Protein AF-A0A8J5RD83-F1 (afdb_monomer_lite)

Structure (mmCIF, N/CA/C/O backbone):
data_AF-A0A8J5RD83-F1
#
_entry.id   AF-A0A8J5RD83-F1
#
loop_
_atom_site.group_PDB
_atom_site.id
_atom_site.type_symbol
_atom_site.label_atom_id
_atom_site.label_alt_id
_atom_site.label_comp_id
_atom_site.label_asym_id
_atom_site.label_entity_id
_atom_site.label_seq_id
_atom_site.pdbx_PDB_ins_code
_atom_site.Cartn_x
_atom_site.Cartn_y
_atom_site.Cartn_z
_atom_site.occupancy
_atom_site.B_iso_or_equiv
_atom_site.auth_seq_id
_atom_site.auth_comp_id
_atom_site.auth_asym_id
_atom_site.auth_atom_id
_atom_site.pdbx_PDB_model_num
ATOM 1 N N . MET A 1 1 ? -24.520 -5.638 81.649 1.00 43.09 1 MET A N 1
ATOM 2 C CA . MET A 1 1 ? -23.917 -6.435 80.561 1.00 43.09 1 MET A CA 1
ATOM 3 C C . MET A 1 1 ? -24.926 -6.496 79.425 1.00 43.09 1 MET A C 1
ATOM 5 O O . MET A 1 1 ? -25.872 -7.257 79.530 1.00 43.09 1 MET A O 1
ATOM 9 N N . SER A 1 2 ? -24.764 -5.667 78.394 1.00 43.25 2 SER A N 1
ATOM 10 C CA . SER A 1 2 ? -25.513 -5.797 77.138 1.00 43.25 2 SER A CA 1
ATOM 11 C C . SER A 1 2 ? -24.505 -5.700 76.008 1.00 43.25 2 SER A C 1
ATOM 13 O O . SER A 1 2 ? -23.954 -4.633 75.751 1.00 43.25 2 SER A O 1
ATOM 15 N N . LEU A 1 3 ? -24.212 -6.844 75.399 1.00 45.97 3 LEU A N 1
ATOM 16 C CA . LEU A 1 3 ? -23.424 -6.927 74.180 1.00 45.97 3 LEU A CA 1
ATOM 17 C C . LEU A 1 3 ? -24.352 -6.541 73.028 1.00 45.97 3 LEU A C 1
ATOM 19 O O . LEU A 1 3 ? -25.266 -7.286 72.681 1.00 45.97 3 LEU A O 1
ATOM 23 N N . ALA A 1 4 ? -24.147 -5.346 72.479 1.00 46.66 4 ALA A N 1
ATOM 24 C CA . ALA A 1 4 ? -24.783 -4.929 71.242 1.00 46.66 4 ALA A CA 1
ATOM 25 C C . ALA A 1 4 ? -24.182 -5.752 70.095 1.00 46.66 4 ALA A C 1
ATOM 27 O O . ALA A 1 4 ? -23.075 -5.488 69.627 1.00 46.66 4 ALA A O 1
ATOM 28 N N . SER A 1 5 ? -24.917 -6.779 69.671 1.00 53.53 5 SER A N 1
ATOM 29 C CA . SER A 1 5 ? -24.684 -7.469 68.406 1.00 53.53 5 SER A CA 1
ATOM 30 C C . SER A 1 5 ? -25.188 -6.565 67.281 1.00 53.53 5 SER A C 1
ATOM 32 O O . SER A 1 5 ? -26.369 -6.561 66.941 1.00 53.53 5 SER A O 1
ATOM 34 N N . GLY A 1 6 ? -24.297 -5.713 66.778 1.00 45.97 6 GLY A N 1
ATOM 35 C CA . GLY A 1 6 ? -24.525 -4.875 65.608 1.00 45.97 6 GLY A CA 1
ATOM 36 C C . GLY A 1 6 ? -23.976 -5.566 64.369 1.00 45.97 6 GLY A C 1
ATOM 37 O O . GLY A 1 6 ? -22.767 -5.588 64.156 1.00 45.97 6 GLY A O 1
ATOM 38 N N . VAL A 1 7 ? -24.893 -6.152 63.604 1.00 49.94 7 VAL A N 1
ATOM 39 C CA . VAL A 1 7 ? -24.764 -6.694 62.245 1.00 49.94 7 VAL A CA 1
ATOM 40 C C . VAL A 1 7 ? -23.619 -6.046 61.456 1.00 49.94 7 VAL A C 1
ATOM 42 O O . VAL A 1 7 ? -23.687 -4.884 61.059 1.00 49.94 7 VAL A O 1
ATOM 45 N N . ARG A 1 8 ? -22.572 -6.828 61.183 1.00 46.38 8 ARG A N 1
ATOM 46 C CA . ARG A 1 8 ? -21.613 -6.524 60.120 1.00 46.38 8 ARG A CA 1
ATOM 47 C C . ARG A 1 8 ? -22.333 -6.758 58.796 1.00 46.38 8 ARG A C 1
ATOM 49 O O . ARG A 1 8 ? -22.468 -7.899 58.365 1.00 46.38 8 ARG A O 1
ATOM 56 N N . SER A 1 9 ? -22.837 -5.683 58.197 1.00 48.03 9 SER A N 1
ATOM 57 C CA . SER A 1 9 ? -23.302 -5.673 56.811 1.00 48.03 9 SER A CA 1
ATOM 58 C C . SER A 1 9 ? -22.086 -5.921 55.922 1.00 48.03 9 SER A C 1
ATOM 60 O O . SER A 1 9 ? -21.356 -4.991 55.588 1.00 48.03 9 SER A O 1
ATOM 62 N N . GLY A 1 10 ? -21.813 -7.194 55.638 1.00 46.16 10 GLY A N 1
ATOM 63 C CA . GLY A 1 10 ? -20.853 -7.591 54.622 1.00 46.16 10 GLY A CA 1
ATOM 64 C C . GLY A 1 10 ? -21.342 -7.066 53.281 1.00 46.16 10 GLY A C 1
ATOM 65 O O . GLY A 1 10 ? -22.395 -7.469 52.799 1.00 46.16 10 GLY A O 1
ATOM 66 N N . SER A 1 11 ? -20.600 -6.118 52.728 1.00 53.66 11 SER A N 1
ATOM 67 C CA . SER A 1 11 ? -20.647 -5.719 51.33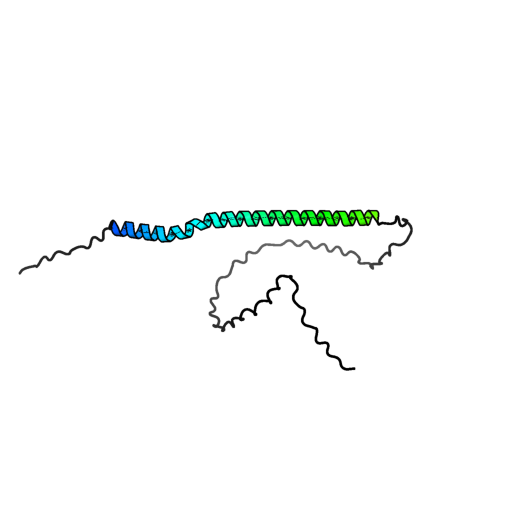0 1.00 53.66 11 SER A CA 1
ATOM 68 C C . SER A 1 11 ? -20.219 -6.912 50.475 1.00 53.66 11 SER A C 1
ATOM 70 O O . SER A 1 11 ? -19.044 -7.065 50.147 1.00 53.66 11 SER A O 1
ATOM 72 N N . ASP A 1 12 ? -21.169 -7.793 50.176 1.00 53.28 12 ASP A N 1
ATOM 73 C CA . ASP A 1 12 ? -21.060 -8.725 49.059 1.00 53.28 12 ASP A CA 1
ATOM 74 C C . ASP A 1 12 ? -21.175 -7.870 47.789 1.00 53.28 12 ASP A C 1
ATOM 76 O O . ASP A 1 12 ? -22.268 -7.577 47.299 1.00 53.28 12 ASP A O 1
ATOM 80 N N . GLU A 1 13 ? -20.040 -7.362 47.306 1.00 62.03 13 GLU A N 1
ATOM 81 C CA . GLU A 1 13 ? -19.931 -6.673 46.018 1.00 62.03 13 GLU A CA 1
ATOM 82 C C . GLU A 1 13 ? -20.056 -7.709 44.891 1.00 62.03 13 GLU A C 1
ATOM 84 O O . GLU A 1 13 ? -19.108 -8.040 44.181 1.00 62.03 13 GLU A O 1
ATOM 89 N N . GLY A 1 14 ? -21.247 -8.292 44.759 1.00 68.12 14 GLY A N 1
ATOM 90 C CA . GLY A 1 14 ? -21.599 -9.085 43.595 1.00 68.12 14 GLY A CA 1
ATOM 91 C C . GLY A 1 14 ? -21.598 -8.178 42.370 1.00 68.12 14 GLY A C 1
ATOM 92 O O . GLY A 1 14 ? -22.247 -7.134 42.381 1.00 68.12 14 GLY A O 1
ATOM 93 N N . VAL A 1 15 ? -20.880 -8.578 41.315 1.00 79.31 15 VAL A N 1
ATOM 94 C CA . VAL A 1 15 ? -20.919 -7.899 40.012 1.00 79.31 15 VAL A CA 1
ATOM 95 C C . VAL A 1 15 ? -22.378 -7.735 39.606 1.00 79.31 15 VAL A C 1
ATOM 97 O O . VAL A 1 15 ? -23.096 -8.718 39.404 1.00 79.31 15 VAL A O 1
ATOM 100 N N . THR A 1 16 ? -22.828 -6.489 39.515 1.00 91.19 16 THR A N 1
ATOM 101 C CA . THR A 1 16 ? -24.220 -6.206 39.194 1.00 91.19 16 THR A CA 1
ATOM 102 C C . THR A 1 16 ? -24.435 -6.311 37.688 1.00 91.19 16 THR A C 1
ATOM 104 O O . THR A 1 16 ? -23.512 -6.163 36.884 1.00 91.19 16 THR A O 1
ATOM 107 N N . LEU A 1 17 ? -25.683 -6.526 37.266 1.00 88.81 17 LEU A N 1
ATOM 108 C CA . LEU A 1 17 ? -26.027 -6.499 35.842 1.00 88.81 17 LEU A CA 1
ATOM 109 C C . LEU A 1 17 ? -25.652 -5.148 35.198 1.00 88.81 17 LEU A C 1
ATOM 111 O O . LEU A 1 17 ? -25.271 -5.100 34.030 1.00 88.81 17 LEU A O 1
ATOM 115 N N . ALA A 1 18 ? -25.725 -4.062 35.975 1.00 91.12 18 ALA A N 1
ATOM 116 C CA . ALA A 1 18 ? -25.318 -2.729 35.548 1.00 91.12 18 ALA A CA 1
ATOM 117 C C . ALA A 1 18 ? -23.811 -2.662 35.259 1.00 91.12 18 ALA A C 1
ATOM 119 O O . ALA A 1 18 ? -23.424 -2.137 34.217 1.00 91.12 18 ALA A O 1
ATOM 120 N N . ASP A 1 19 ? -22.977 -3.277 36.103 1.00 93.88 19 ASP A N 1
ATOM 121 C CA . ASP A 1 19 ? -21.530 -3.351 35.875 1.00 93.88 19 ASP A CA 1
ATOM 122 C C . ASP A 1 19 ? -21.198 -4.121 34.595 1.00 93.88 19 ASP A C 1
ATOM 124 O O . ASP A 1 19 ? -20.318 -3.719 33.833 1.00 93.88 19 ASP A O 1
ATOM 128 N N . VAL A 1 20 ? -21.920 -5.212 34.317 1.00 93.56 20 VAL A N 1
ATOM 129 C CA . VAL A 1 20 ? -21.739 -5.990 33.081 1.00 93.56 20 VAL A CA 1
ATOM 130 C C . VAL A 1 20 ? -22.111 -5.157 31.855 1.00 93.56 20 VAL A C 1
ATOM 132 O O . VAL A 1 20 ? -21.344 -5.107 30.896 1.00 93.56 20 VAL A O 1
ATOM 135 N N . VAL A 1 21 ? -23.247 -4.457 31.886 1.00 95.38 21 VAL A N 1
ATOM 136 C CA . VAL A 1 21 ? -23.685 -3.589 30.779 1.00 95.38 21 VAL A CA 1
ATOM 137 C C . VAL A 1 21 ? -22.701 -2.440 30.554 1.00 95.38 21 VAL A C 1
ATOM 139 O O . VAL A 1 21 ? -22.368 -2.123 29.412 1.00 95.38 21 VAL 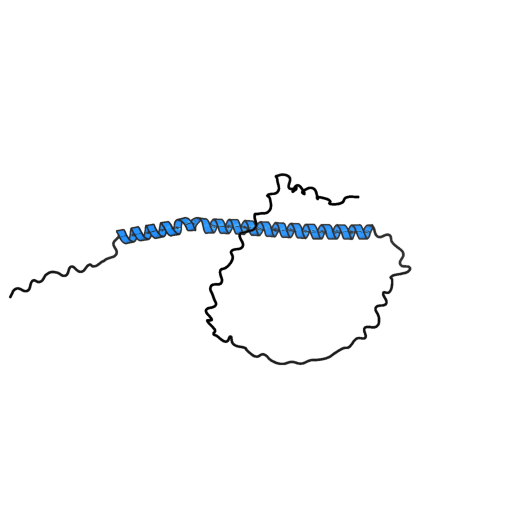A O 1
ATOM 142 N N . GLN A 1 22 ? -22.186 -1.843 31.626 1.00 95.44 22 GLN A N 1
ATOM 143 C CA . GLN A 1 22 ? -21.227 -0.747 31.537 1.00 95.44 22 GLN A CA 1
ATOM 144 C C . GLN A 1 22 ? -19.880 -1.213 30.972 1.00 95.44 22 GLN A C 1
ATOM 146 O O . GLN A 1 22 ? -19.289 -0.521 30.142 1.00 95.44 22 GLN A O 1
ATOM 151 N N . ARG A 1 23 ? -19.434 -2.422 31.333 1.00 94.25 23 ARG A N 1
ATOM 152 C CA . ARG A 1 23 ? -18.256 -3.066 30.733 1.00 94.25 23 ARG A CA 1
ATOM 153 C C . ARG A 1 23 ? -18.471 -3.411 29.260 1.00 94.25 23 ARG A C 1
ATOM 155 O O . ARG A 1 23 ? -17.577 -3.159 28.462 1.00 94.25 23 ARG A O 1
ATOM 162 N N . LEU A 1 24 ? -19.642 -3.928 28.878 1.00 96.19 24 LEU A N 1
ATOM 163 C CA . LEU A 1 24 ? -19.970 -4.210 27.473 1.00 96.19 24 LEU A CA 1
ATOM 164 C C . LEU A 1 24 ? -19.966 -2.939 26.622 1.00 96.19 24 LEU A C 1
ATOM 166 O O . LEU A 1 24 ? -19.422 -2.949 25.524 1.00 96.19 24 LEU A O 1
ATOM 170 N N . LYS A 1 25 ? -20.496 -1.834 27.152 1.00 95.75 25 LYS A N 1
ATOM 171 C CA . LYS A 1 25 ? -20.443 -0.533 26.483 1.00 95.75 25 LYS A CA 1
ATOM 172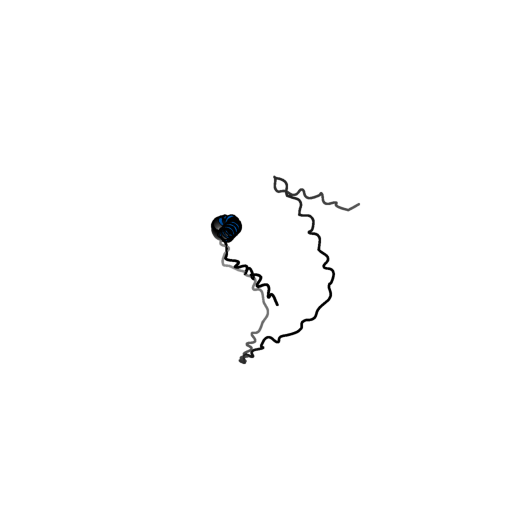 C C . LYS A 1 25 ? -19.009 -0.023 26.323 1.00 95.75 25 LYS A C 1
ATOM 174 O O . LYS A 1 25 ? -18.647 0.428 25.246 1.00 95.75 25 LYS A O 1
ATOM 179 N N . ALA A 1 26 ? -18.177 -0.151 27.359 1.00 95.25 26 ALA A N 1
ATOM 180 C CA . ALA A 1 26 ? -16.763 0.211 27.267 1.00 95.25 26 ALA A CA 1
ATOM 181 C C . ALA A 1 26 ? -16.021 -0.634 26.215 1.00 95.25 26 ALA A C 1
ATOM 183 O O . ALA A 1 26 ? -15.196 -0.112 25.473 1.00 95.25 26 ALA A O 1
ATOM 184 N N . ILE A 1 27 ? -16.343 -1.927 26.113 1.00 95.25 27 ILE A N 1
ATOM 185 C CA . ILE A 1 27 ? -15.801 -2.809 25.072 1.00 95.25 27 ILE A CA 1
ATOM 186 C C . ILE A 1 27 ? -16.283 -2.370 23.686 1.00 95.25 27 ILE A C 1
ATOM 188 O O . ILE A 1 27 ? -15.483 -2.314 22.757 1.00 95.25 27 ILE A O 1
ATOM 192 N N . GLU A 1 28 ? -17.561 -2.026 23.533 1.00 95.62 28 GLU A N 1
ATOM 193 C CA . GLU A 1 28 ? -18.102 -1.528 22.267 1.00 95.62 28 GLU A CA 1
ATOM 194 C C . GLU A 1 28 ? -17.406 -0.234 21.822 1.00 95.62 28 GLU A C 1
ATOM 196 O O . GLU A 1 28 ? -17.001 -0.127 20.664 1.00 95.62 28 GLU A O 1
ATOM 201 N N . ASP A 1 29 ? -17.198 0.707 22.743 1.00 96.00 29 ASP A N 1
ATOM 202 C CA . ASP A 1 29 ? -16.503 1.968 22.473 1.00 96.00 29 ASP A CA 1
ATOM 203 C C . ASP A 1 29 ? -15.030 1.745 22.067 1.00 96.00 29 ASP A C 1
ATOM 205 O O . ASP A 1 29 ? -14.490 2.516 21.273 1.00 96.00 29 ASP A O 1
ATOM 209 N N . ILE A 1 30 ? -14.393 0.666 22.543 1.00 94.31 30 ILE A N 1
ATOM 210 C CA . ILE A 1 30 ? -13.034 0.259 22.141 1.00 94.31 30 ILE A CA 1
ATOM 211 C C . ILE A 1 30 ? -13.027 -0.431 20.769 1.00 94.31 30 ILE A C 1
ATOM 213 O O . ILE A 1 30 ? -12.135 -0.187 19.960 1.00 94.31 30 ILE A O 1
ATOM 217 N N . VAL A 1 31 ? -13.997 -1.304 20.490 1.00 95.12 31 VAL A N 1
ATOM 218 C CA . VAL A 1 31 ? -14.017 -2.126 19.266 1.00 95.12 31 VAL A CA 1
ATOM 219 C C . VAL A 1 31 ? -14.497 -1.333 18.053 1.00 95.12 31 VAL A C 1
ATOM 221 O O . VAL A 1 31 ? -13.987 -1.521 16.949 1.00 95.12 31 VAL A O 1
ATOM 224 N N . ARG A 1 32 ? -15.456 -0.422 18.238 1.00 94.19 32 ARG A N 1
ATOM 225 C CA . ARG A 1 32 ? -16.037 0.389 17.163 1.00 94.19 32 ARG A CA 1
ATOM 226 C C . ARG A 1 32 ? -14.993 1.120 16.296 1.00 94.19 32 ARG A C 1
ATOM 228 O O . ARG A 1 32 ? -15.089 0.999 15.077 1.00 94.19 32 ARG A O 1
ATOM 235 N N . PRO A 1 33 ? -13.985 1.828 16.843 1.00 93.12 33 PRO A N 1
ATOM 236 C CA . PRO A 1 33 ? -12.967 2.491 16.025 1.00 93.12 33 PRO A CA 1
ATOM 237 C C . PRO A 1 33 ? -11.989 1.528 15.336 1.00 93.12 33 PRO A C 1
ATOM 239 O O . PRO A 1 33 ? -11.281 1.954 14.429 1.00 93.12 33 PRO A O 1
ATOM 242 N N . LEU A 1 34 ? -11.936 0.252 15.736 1.00 93.31 34 LEU A N 1
ATOM 243 C CA . LEU A 1 34 ? -11.072 -0.758 15.114 1.00 93.31 34 LEU A CA 1
ATOM 244 C C . LEU A 1 34 ? -11.726 -1.425 13.896 1.00 93.31 34 LEU A C 1
ATOM 246 O O . LEU A 1 34 ? -11.022 -2.002 13.070 1.00 93.31 34 LEU A O 1
ATOM 250 N N . GLN A 1 35 ? -13.052 -1.318 13.748 1.00 91.88 35 GLN A N 1
ATOM 251 C CA . GLN A 1 35 ? -13.788 -1.901 12.622 1.00 91.88 35 GLN A CA 1
ATOM 252 C C . GLN A 1 35 ? -13.285 -1.514 11.219 1.00 91.88 35 GLN A C 1
ATOM 254 O O . GLN A 1 35 ? -13.288 -2.400 10.373 1.00 91.88 35 GLN A O 1
ATOM 259 N N . PRO A 1 36 ? -12.830 -0.278 10.930 1.00 95.25 36 PRO A N 1
ATOM 260 C CA . PRO A 1 36 ? -12.348 0.073 9.592 1.00 95.25 36 PRO A CA 1
ATOM 261 C C . PRO A 1 36 ? -10.910 -0.386 9.294 1.00 95.25 36 PRO A C 1
ATOM 263 O O . PRO A 1 36 ? -10.457 -0.249 8.159 1.00 95.25 36 PRO A O 1
ATOM 266 N N . ILE A 1 37 ? -10.159 -0.903 10.276 1.00 95.50 37 ILE A N 1
ATOM 267 C CA . ILE A 1 37 ? -8.746 -1.281 10.084 1.00 95.50 37 ILE A CA 1
ATOM 268 C C . ILE A 1 37 ? -8.571 -2.391 9.030 1.00 95.50 37 ILE A C 1
ATOM 270 O O . ILE A 1 37 ? -7.700 -2.233 8.175 1.00 95.50 37 ILE A O 1
ATOM 274 N N . PRO A 1 38 ? -9.361 -3.485 9.023 1.00 94.38 38 PRO A N 1
ATOM 275 C CA . PRO A 1 38 ? -9.237 -4.525 8.002 1.00 94.38 38 PRO A CA 1
ATOM 276 C C . PRO A 1 38 ? -9.476 -3.994 6.586 1.00 94.38 38 PRO A C 1
ATOM 278 O O . PRO A 1 38 ? -8.719 -4.318 5.676 1.00 94.38 38 PRO A O 1
ATOM 281 N N . ASP A 1 39 ? -10.473 -3.126 6.406 1.00 94.94 39 ASP A N 1
ATOM 282 C CA . ASP A 1 39 ? -10.770 -2.520 5.105 1.00 94.94 39 ASP A CA 1
ATOM 283 C C . ASP A 1 39 ? -9.625 -1.612 4.639 1.00 94.94 39 ASP A C 1
ATOM 285 O O . ASP A 1 39 ? -9.228 -1.652 3.474 1.00 94.94 39 ASP A O 1
ATOM 289 N N . ALA A 1 40 ? -9.042 -0.837 5.560 1.00 94.75 40 ALA A N 1
ATOM 290 C CA . ALA A 1 40 ? -7.879 -0.003 5.274 1.00 94.75 40 ALA A CA 1
ATOM 291 C C . ALA A 1 40 ? -6.643 -0.836 4.890 1.00 94.75 40 ALA A C 1
ATOM 293 O O . ALA A 1 40 ? -5.895 -0.442 3.995 1.00 94.75 40 ALA A O 1
ATOM 294 N N . LEU A 1 41 ? -6.437 -1.991 5.530 1.00 96.88 41 LEU A N 1
ATOM 295 C CA . LEU A 1 41 ? -5.352 -2.914 5.189 1.00 96.88 41 LEU A CA 1
ATOM 296 C C . LEU A 1 41 ? -5.551 -3.547 3.810 1.00 96.88 41 LEU A C 1
ATOM 298 O O . LEU A 1 41 ? -4.598 -3.597 3.037 1.00 96.88 41 LEU A O 1
ATOM 302 N N . ASN A 1 42 ? -6.776 -3.953 3.470 1.00 95.62 42 ASN A N 1
ATOM 303 C CA . ASN A 1 42 ? -7.089 -4.492 2.144 1.00 95.62 42 ASN A CA 1
ATOM 304 C C . ASN A 1 42 ? -6.844 -3.446 1.044 1.00 95.62 42 ASN A C 1
ATOM 306 O O . ASN A 1 42 ? -6.181 -3.728 0.049 1.00 95.62 42 ASN A O 1
ATOM 310 N N . ALA A 1 43 ? -7.302 -2.206 1.250 1.00 96.88 43 ALA A N 1
ATOM 311 C CA . ALA A 1 43 ? -7.069 -1.115 0.303 1.00 96.88 43 ALA A CA 1
ATOM 312 C C . ALA A 1 43 ? -5.572 -0.793 0.128 1.00 96.88 43 ALA A C 1
ATOM 314 O O . ALA A 1 43 ? -5.116 -0.471 -0.976 1.00 96.88 43 ALA A O 1
ATOM 315 N N . LEU A 1 44 ? -4.791 -0.886 1.209 1.00 97.75 44 LEU A N 1
ATOM 316 C CA . LEU A 1 44 ? -3.342 -0.726 1.150 1.00 97.75 44 LEU A CA 1
ATOM 317 C C . LEU A 1 44 ? -2.682 -1.871 0.371 1.00 97.75 44 LEU A C 1
ATOM 319 O O . LEU A 1 44 ? -1.811 -1.605 -0.454 1.00 97.75 44 LEU A O 1
ATOM 323 N N . GLU A 1 45 ? -3.098 -3.118 0.599 1.00 97.88 45 GLU A N 1
ATOM 324 C CA . GLU A 1 45 ? -2.586 -4.283 -0.130 1.00 97.88 45 GLU A CA 1
ATOM 325 C C . GLU A 1 45 ? -2.813 -4.141 -1.639 1.00 97.88 45 GLU A C 1
ATOM 327 O O . GLU A 1 45 ? -1.882 -4.339 -2.423 1.00 97.88 45 GLU A O 1
ATOM 332 N N . ASP A 1 46 ? -4.015 -3.732 -2.044 1.00 97.56 46 ASP A N 1
ATOM 333 C CA . ASP A 1 46 ? -4.337 -3.499 -3.451 1.00 97.56 46 ASP A CA 1
ATOM 334 C C . ASP A 1 46 ? -3.465 -2.390 -4.048 1.00 97.56 46 ASP A C 1
ATOM 336 O O . ASP A 1 46 ? -2.889 -2.557 -5.123 1.00 97.56 46 ASP A O 1
ATOM 340 N N . THR A 1 47 ? -3.257 -1.298 -3.307 1.00 98.06 47 THR A N 1
ATOM 341 C CA . THR A 1 47 ? -2.382 -0.200 -3.745 1.00 98.06 47 THR A CA 1
ATOM 342 C C . THR A 1 47 ? -0.937 -0.669 -3.940 1.00 98.06 47 THR A C 1
ATOM 344 O O . THR A 1 47 ? -0.292 -0.328 -4.933 1.00 98.06 47 THR A O 1
ATOM 347 N N . VAL A 1 48 ? -0.408 -1.465 -3.007 1.00 98.19 48 VAL A N 1
ATOM 348 C CA . VAL A 1 48 ? 0.956 -2.011 -3.094 1.00 98.19 48 VAL A CA 1
ATOM 349 C C . VAL A 1 48 ? 1.078 -2.979 -4.271 1.00 98.19 48 VAL A C 1
ATOM 351 O O . VAL A 1 48 ? 2.074 -2.947 -4.999 1.00 98.19 48 VAL A O 1
ATOM 354 N N . ARG A 1 49 ? 0.057 -3.811 -4.501 1.00 97.88 49 ARG A N 1
ATOM 355 C CA . ARG A 1 49 ? 0.002 -4.726 -5.645 1.00 97.88 49 ARG A CA 1
ATOM 356 C C . ARG A 1 49 ? 0.024 -3.957 -6.966 1.00 97.88 49 ARG A C 1
ATOM 358 O O . ARG A 1 49 ? 0.823 -4.294 -7.840 1.00 97.88 49 ARG A O 1
ATOM 365 N N . ASP A 1 50 ? -0.780 -2.905 -7.085 1.00 98.19 50 ASP A N 1
ATOM 366 C CA . ASP A 1 50 ? -0.836 -2.049 -8.272 1.00 98.19 50 ASP A CA 1
ATOM 367 C C . ASP A 1 50 ? 0.504 -1.355 -8.535 1.00 98.19 50 ASP A C 1
ATOM 369 O O . ASP A 1 50 ? 1.003 -1.361 -9.663 1.00 98.19 50 ASP A O 1
ATOM 373 N N . GLN A 1 51 ? 1.144 -0.813 -7.496 1.00 97.94 51 GLN A N 1
ATOM 374 C CA . GLN A 1 51 ? 2.481 -0.227 -7.618 1.00 97.94 51 GLN A CA 1
ATOM 375 C C . GLN A 1 51 ? 3.514 -1.254 -8.094 1.00 97.94 51 GLN A C 1
ATOM 377 O O . GLN A 1 51 ? 4.320 -0.953 -8.977 1.00 97.94 51 GLN A O 1
ATOM 382 N N . GLY A 1 52 ? 3.470 -2.479 -7.564 1.00 98.00 52 GLY A N 1
ATOM 383 C CA . GLY A 1 52 ? 4.331 -3.570 -8.019 1.00 98.00 52 GLY A CA 1
ATOM 384 C C . GLY A 1 52 ? 4.128 -3.885 -9.503 1.00 98.00 52 GLY A C 1
ATOM 385 O O . GLY A 1 52 ? 5.097 -4.003 -10.256 1.00 98.00 52 GLY A O 1
ATOM 386 N N . GLN A 1 53 ? 2.876 -3.945 -9.962 1.00 97.88 53 GLN A N 1
ATOM 387 C CA . GLN A 1 53 ? 2.562 -4.155 -11.379 1.00 97.88 53 GLN A CA 1
ATOM 388 C C . GLN A 1 53 ? 3.067 -3.007 -12.263 1.00 97.88 53 GLN A C 1
ATOM 390 O O . GLN A 1 53 ? 3.648 -3.257 -13.322 1.00 97.88 53 GLN A O 1
ATOM 395 N N . GLN A 1 54 ? 2.903 -1.757 -11.823 1.00 97.69 54 GLN A N 1
ATOM 396 C CA . GLN A 1 54 ? 3.418 -0.588 -12.537 1.00 97.69 54 GLN A CA 1
ATOM 397 C C . GLN A 1 54 ? 4.947 -0.624 -12.659 1.00 97.69 54 GLN A C 1
ATOM 399 O O . GLN A 1 54 ? 5.475 -0.374 -13.741 1.00 97.69 54 GLN A O 1
ATOM 404 N N . GLN A 1 55 ? 5.667 -0.997 -11.596 1.00 97.62 55 GLN A N 1
ATOM 405 C CA . GLN A 1 55 ? 7.126 -1.144 -11.641 1.00 97.62 55 GLN A CA 1
ATOM 406 C C . GLN A 1 55 ? 7.567 -2.225 -12.634 1.00 97.62 55 GLN A C 1
ATOM 408 O O . GLN A 1 55 ? 8.477 -1.996 -13.431 1.00 97.62 55 GLN A O 1
ATOM 413 N N . VAL A 1 56 ? 6.899 -3.383 -12.642 1.00 98.19 56 VAL A N 1
ATOM 414 C CA . VAL A 1 56 ? 7.180 -4.452 -13.614 1.00 98.19 56 VAL A CA 1
ATOM 415 C C . VAL A 1 56 ? 6.947 -3.966 -15.046 1.00 98.19 56 VAL A C 1
ATOM 417 O O . VAL A 1 56 ? 7.775 -4.216 -15.923 1.00 98.19 56 VAL A O 1
ATOM 420 N N . ALA A 1 57 ? 5.856 -3.236 -15.288 1.00 98.06 57 ALA A N 1
ATOM 421 C CA . ALA A 1 57 ? 5.556 -2.679 -16.602 1.00 98.06 57 ALA A CA 1
ATOM 422 C C . ALA A 1 57 ? 6.622 -1.669 -17.062 1.00 98.06 57 ALA A C 1
ATOM 424 O O . ALA A 1 57 ? 7.053 -1.721 -18.217 1.00 98.06 57 ALA A O 1
ATOM 425 N N . LEU A 1 58 ? 7.084 -0.794 -16.163 1.00 98.25 58 LEU A N 1
ATOM 426 C CA . LEU A 1 58 ? 8.154 0.165 -16.445 1.00 98.25 58 LEU A CA 1
ATOM 427 C C . LEU A 1 58 ? 9.481 -0.534 -16.755 1.00 98.25 58 LEU A C 1
ATOM 429 O O . LEU A 1 58 ? 10.111 -0.211 -17.761 1.00 98.25 58 LEU A O 1
ATOM 433 N N . ASN A 1 59 ? 9.874 -1.530 -15.958 1.00 97.94 59 ASN A N 1
ATOM 434 C CA . ASN A 1 59 ? 11.096 -2.301 -16.200 1.00 97.94 59 ASN A CA 1
ATOM 435 C C . ASN A 1 59 ? 11.042 -3.028 -17.550 1.00 97.94 59 ASN A C 1
ATOM 437 O O . ASN A 1 59 ? 11.995 -2.978 -18.324 1.00 97.94 59 ASN A O 1
ATOM 441 N N . LEU A 1 60 ? 9.900 -3.636 -17.888 1.00 98.38 60 LEU A N 1
ATOM 442 C CA . LEU A 1 60 ? 9.708 -4.283 -19.185 1.00 98.38 60 LEU A CA 1
ATOM 443 C C . LEU A 1 60 ? 9.794 -3.285 -20.349 1.00 98.38 60 LEU A C 1
ATOM 445 O O . LEU A 1 60 ? 10.365 -3.599 -21.396 1.00 98.38 60 LEU A O 1
ATOM 449 N N . ALA A 1 61 ? 9.217 -2.092 -20.189 1.00 98.12 61 ALA A N 1
ATOM 450 C CA . ALA A 1 61 ? 9.307 -1.032 -21.187 1.00 98.12 61 ALA A CA 1
ATOM 451 C C . ALA A 1 61 ? 10.758 -0.571 -21.382 1.00 98.12 61 ALA A C 1
ATOM 453 O O . ALA A 1 61 ? 11.193 -0.423 -22.524 1.00 98.12 61 ALA A O 1
ATOM 454 N N . LEU A 1 62 ? 11.521 -0.423 -20.295 1.00 98.06 62 LEU A N 1
ATOM 455 C CA . LEU A 1 62 ? 12.938 -0.076 -20.349 1.00 98.06 62 LEU A CA 1
ATOM 456 C C . LEU A 1 62 ? 13.742 -1.126 -21.121 1.00 98.06 62 LEU A C 1
ATOM 458 O O . LEU A 1 62 ? 14.401 -0.778 -22.095 1.00 98.06 62 LEU A O 1
ATOM 462 N N . THR A 1 63 ? 13.593 -2.411 -20.788 1.00 97.75 63 THR A N 1
ATOM 463 C CA . THR A 1 63 ? 14.271 -3.503 -21.507 1.00 97.75 63 THR A CA 1
ATOM 464 C C . THR A 1 63 ? 13.921 -3.522 -22.998 1.00 97.75 63 THR A C 1
ATOM 466 O O . THR A 1 63 ? 14.774 -3.777 -23.850 1.00 97.75 63 THR A O 1
ATOM 469 N N . ARG A 1 64 ? 12.662 -3.232 -23.357 1.00 97.56 64 ARG A N 1
ATOM 470 C CA . ARG A 1 64 ? 12.254 -3.123 -24.768 1.00 97.56 64 ARG A CA 1
ATOM 471 C C . ARG A 1 64 ? 12.935 -1.951 -25.471 1.00 97.56 64 ARG A C 1
ATOM 473 O O . ARG A 1 64 ? 13.376 -2.120 -26.605 1.00 97.56 64 ARG A O 1
ATOM 480 N N . MET A 1 65 ? 13.029 -0.795 -24.815 1.00 97.44 65 MET A N 1
ATOM 481 C CA . MET A 1 65 ? 13.729 0.369 -25.365 1.00 97.44 65 MET A CA 1
ATOM 482 C C . MET A 1 65 ? 15.226 0.098 -25.529 1.00 97.44 65 MET A C 1
ATOM 484 O O . MET A 1 65 ? 15.775 0.396 -26.585 1.00 97.44 65 MET A O 1
ATOM 488 N N . GLU A 1 66 ? 15.876 -0.517 -24.540 1.00 96.12 66 GLU A N 1
ATOM 489 C CA . GLU A 1 66 ? 17.289 -0.915 -24.618 1.00 96.12 66 GLU A CA 1
ATOM 490 C C . GLU A 1 66 ? 17.541 -1.831 -25.815 1.00 96.12 66 GLU A C 1
ATOM 492 O O . GLU A 1 66 ? 18.439 -1.577 -26.618 1.00 96.12 66 GLU A O 1
ATOM 497 N N . LYS A 1 67 ? 16.689 -2.846 -25.999 1.00 95.38 67 LYS A N 1
ATOM 498 C CA . LYS A 1 67 ? 16.766 -3.721 -27.169 1.00 95.38 67 LYS A CA 1
ATOM 499 C C . LYS A 1 67 ? 16.596 -2.941 -28.474 1.00 95.38 67 LYS A C 1
ATOM 501 O O . LYS A 1 67 ? 17.380 -3.130 -29.394 1.00 95.38 67 LYS A O 1
ATOM 506 N N . GLN A 1 68 ? 15.617 -2.041 -28.555 1.00 94.88 68 GLN A N 1
ATOM 507 C CA . GLN A 1 68 ? 15.399 -1.226 -29.752 1.00 94.88 68 GLN A CA 1
ATOM 508 C C . GLN A 1 68 ? 16.607 -0.331 -30.071 1.00 94.88 68 GLN A C 1
ATOM 510 O O . GLN A 1 68 ? 16.909 -0.095 -31.241 1.00 94.88 68 GLN A O 1
ATOM 515 N N . ILE A 1 69 ? 17.295 0.186 -29.052 1.00 93.94 69 ILE A N 1
ATOM 516 C CA . ILE A 1 69 ? 18.526 0.960 -29.234 1.00 93.94 69 ILE A CA 1
ATOM 517 C C . ILE A 1 69 ? 19.632 0.062 -29.793 1.00 93.94 69 ILE A C 1
ATOM 519 O O . ILE A 1 69 ? 20.272 0.449 -30.768 1.00 93.94 69 ILE A O 1
ATOM 523 N N . LEU A 1 70 ? 19.826 -1.135 -29.235 1.00 92.56 70 LEU A N 1
ATOM 524 C CA . LEU A 1 70 ? 20.822 -2.094 -29.727 1.00 92.56 70 LEU A CA 1
ATOM 525 C C . LEU A 1 70 ? 20.528 -2.542 -31.165 1.00 92.56 70 LEU A C 1
ATOM 527 O O . LEU A 1 70 ? 21.429 -2.552 -31.999 1.00 92.56 70 LEU A O 1
ATOM 531 N N . ASP A 1 71 ? 19.267 -2.833 -31.484 1.00 92.31 71 ASP A N 1
ATOM 532 C CA . ASP A 1 71 ? 18.842 -3.216 -32.832 1.00 92.31 71 ASP A CA 1
ATOM 533 C C . ASP A 1 71 ? 19.075 -2.063 -33.832 1.00 92.31 71 ASP A C 1
ATOM 535 O O . ASP A 1 71 ? 19.561 -2.281 -34.943 1.00 92.31 71 ASP A O 1
ATOM 539 N N . GLN A 1 72 ? 18.811 -0.811 -33.434 1.00 87.12 72 GLN A N 1
ATOM 540 C CA . GLN A 1 72 ? 19.136 0.364 -34.253 1.00 87.12 72 GLN A CA 1
ATOM 541 C C . GLN A 1 72 ? 20.646 0.568 -34.423 1.00 87.12 72 GLN A C 1
ATOM 543 O O . GLN A 1 72 ? 21.088 0.926 -35.513 1.00 87.12 72 GLN A O 1
ATOM 548 N N . GLN A 1 73 ? 21.449 0.328 -33.383 1.00 81.94 73 GLN A N 1
ATOM 549 C CA . GLN A 1 73 ? 22.911 0.385 -33.476 1.00 81.94 73 GLN A CA 1
ATOM 550 C C . GLN A 1 73 ? 23.462 -0.695 -34.413 1.00 81.94 73 GLN A C 1
ATOM 552 O O . GLN A 1 73 ? 24.357 -0.400 -35.201 1.00 81.94 73 GLN A O 1
ATOM 557 N N . ALA A 1 74 ? 22.901 -1.907 -34.390 1.00 82.81 74 ALA A N 1
ATOM 558 C CA . ALA A 1 74 ? 23.284 -2.990 -35.294 1.00 82.81 74 ALA A CA 1
ATOM 559 C C . ALA A 1 74 ? 22.979 -2.660 -36.767 1.00 82.81 74 ALA A C 1
ATOM 561 O O . ALA A 1 74 ? 23.760 -3.002 -37.651 1.00 82.81 74 ALA A O 1
ATOM 562 N N . LEU A 1 75 ? 21.875 -1.953 -37.033 1.00 78.50 75 LEU A N 1
ATOM 563 C CA . LEU A 1 75 ? 21.515 -1.473 -38.374 1.00 78.50 75 LEU A CA 1
ATOM 564 C C . LEU A 1 75 ? 22.339 -0.259 -38.827 1.00 78.50 75 LEU A C 1
ATOM 566 O O . LEU A 1 75 ? 22.530 -0.060 -40.024 1.00 78.50 75 LEU A O 1
ATOM 570 N N . ASN A 1 76 ? 22.815 0.555 -37.883 1.00 69.69 76 ASN A N 1
ATOM 571 C CA . ASN A 1 76 ? 23.653 1.725 -38.141 1.00 69.69 76 ASN A CA 1
ATOM 572 C C . ASN A 1 76 ? 25.159 1.403 -38.109 1.00 69.69 76 ASN A C 1
ATOM 574 O O . ASN A 1 76 ? 25.985 2.309 -38.208 1.00 69.69 76 ASN A O 1
ATOM 578 N N . TRP A 1 77 ? 25.540 0.131 -37.969 1.00 54.38 77 TRP A N 1
ATOM 579 C CA . TRP A 1 77 ? 26.923 -0.283 -38.153 1.00 54.38 77 TRP A CA 1
ATOM 580 C C . TRP A 1 77 ? 27.226 -0.268 -39.658 1.00 54.38 77 TRP A C 1
ATOM 582 O O . TRP A 1 77 ? 26.703 -1.119 -40.385 1.00 54.38 77 TRP A O 1
ATOM 592 N N . PRO A 1 78 ? 28.056 0.653 -40.191 1.00 58.12 78 PRO A N 1
ATOM 593 C CA . PRO A 1 78 ? 28.646 0.392 -41.492 1.00 58.12 78 PRO A CA 1
ATOM 594 C C . PRO A 1 78 ? 29.458 -0.890 -41.328 1.00 58.12 78 PRO A C 1
ATOM 596 O O . PRO A 1 78 ? 30.191 -1.021 -40.350 1.00 58.12 78 PRO A O 1
ATOM 599 N N . ALA A 1 79 ? 29.346 -1.834 -42.260 1.00 53.97 79 ALA A N 1
ATOM 600 C CA . ALA A 1 79 ? 30.321 -2.906 -42.403 1.00 53.97 79 ALA A CA 1
ATOM 601 C C . ALA A 1 79 ? 31.693 -2.276 -42.718 1.00 53.97 79 ALA A C 1
ATOM 603 O O . ALA A 1 79 ? 32.149 -2.267 -43.856 1.00 53.97 79 ALA A O 1
ATOM 604 N N . GLN A 1 80 ? 32.324 -1.665 -41.715 1.00 52.53 80 GLN A N 1
ATOM 605 C CA . GLN A 1 80 ? 33.729 -1.327 -41.702 1.00 52.53 80 GLN A CA 1
ATOM 606 C C . GLN A 1 80 ? 34.425 -2.666 -41.551 1.00 52.53 80 GLN A C 1
ATOM 608 O O . GLN A 1 80 ? 34.561 -3.210 -40.459 1.00 52.53 80 GLN A O 1
ATOM 613 N N . ASP A 1 81 ? 34.639 -3.261 -42.721 1.00 47.41 81 ASP A N 1
ATOM 614 C CA . ASP A 1 81 ? 35.897 -3.855 -43.125 1.00 47.41 81 ASP A CA 1
ATOM 615 C C . ASP A 1 81 ? 36.693 -4.429 -41.946 1.00 47.41 81 ASP A C 1
ATOM 617 O O . ASP A 1 81 ? 37.315 -3.704 -41.169 1.00 47.41 81 ASP A O 1
ATOM 621 N N . LEU A 1 82 ? 36.655 -5.756 -41.808 1.00 49.59 82 LEU A N 1
ATOM 622 C CA . LEU A 1 82 ? 37.519 -6.531 -40.917 1.00 49.59 82 LEU A CA 1
ATOM 623 C C . LEU A 1 82 ? 38.970 -6.456 -41.419 1.00 49.59 82 LEU A C 1
ATOM 625 O O . LEU A 1 82 ? 39.559 -7.442 -41.856 1.00 49.59 82 LEU A O 1
ATOM 629 N N . GLY A 1 83 ? 39.539 -5.260 -41.364 1.00 50.75 83 GLY A N 1
ATOM 630 C CA . GLY A 1 83 ? 40.841 -4.921 -41.886 1.00 50.75 83 GLY A CA 1
ATOM 631 C C . GLY A 1 83 ? 41.385 -3.720 -41.135 1.00 50.75 83 GLY A C 1
ATOM 632 O O . GLY A 1 83 ? 41.168 -2.585 -41.533 1.00 50.75 83 GLY A O 1
ATOM 633 N N . GLN A 1 84 ? 42.195 -4.014 -40.118 1.00 51.91 84 GLN A N 1
ATOM 634 C CA . GLN A 1 84 ? 43.125 -3.105 -39.444 1.00 51.91 84 GLN A CA 1
ATOM 635 C C . GLN A 1 84 ? 42.562 -2.274 -38.277 1.00 51.91 84 GLN A C 1
ATOM 637 O O . GLN A 1 84 ? 41.710 -1.407 -38.426 1.00 51.91 84 GLN A O 1
ATOM 642 N N . ASN A 1 85 ? 43.237 -2.452 -37.138 1.00 53.09 85 ASN A N 1
ATOM 643 C CA . ASN A 1 85 ? 43.418 -1.470 -36.069 1.00 53.09 85 ASN A CA 1
ATOM 644 C C . ASN A 1 85 ? 42.342 -1.387 -34.970 1.00 53.09 85 ASN A C 1
ATOM 646 O O . ASN A 1 85 ? 41.661 -0.379 -34.799 1.00 53.09 85 ASN A O 1
ATOM 650 N N . TRP A 1 86 ? 42.302 -2.410 -34.117 1.00 44.78 86 TRP A N 1
ATOM 651 C CA . TRP A 1 86 ? 42.073 -2.169 -32.692 1.00 44.78 86 TRP A CA 1
ATOM 652 C C . TRP A 1 86 ? 43.405 -1.692 -32.084 1.00 44.78 86 TRP A C 1
ATOM 654 O O . TRP A 1 86 ? 44.437 -2.301 -32.375 1.00 44.78 86 TRP A O 1
ATOM 664 N N . PRO A 1 87 ? 43.444 -0.631 -31.257 1.00 45.91 87 PRO A N 1
ATOM 665 C CA . PRO A 1 87 ? 44.651 -0.332 -30.513 1.00 45.91 87 PRO A CA 1
ATOM 666 C C . PRO A 1 87 ? 44.798 -1.425 -29.455 1.00 45.91 87 PRO A C 1
ATOM 668 O O . PRO A 1 87 ? 44.029 -1.483 -28.495 1.00 45.91 87 PRO A O 1
ATOM 671 N N . THR A 1 88 ? 45.782 -2.303 -29.634 1.00 51.41 88 THR A N 1
ATOM 672 C CA . THR A 1 88 ? 46.345 -3.095 -28.544 1.00 51.41 88 THR A CA 1
ATOM 673 C C . THR A 1 88 ? 46.803 -2.103 -27.487 1.00 51.41 88 THR A C 1
ATOM 675 O O . THR A 1 88 ? 47.856 -1.482 -27.616 1.00 51.41 88 THR A O 1
ATOM 678 N N . GLN A 1 89 ? 45.977 -1.889 -26.466 1.00 51.84 89 GLN A N 1
ATOM 679 C CA . GLN A 1 89 ? 46.440 -1.277 -25.236 1.00 51.84 89 GLN A CA 1
ATOM 680 C C . GLN A 1 89 ? 47.462 -2.251 -24.659 1.00 51.84 89 GLN A C 1
ATOM 682 O O . GLN A 1 89 ? 47.115 -3.316 -24.152 1.00 51.84 89 GLN A O 1
ATOM 687 N N . ASP A 1 90 ? 48.730 -1.899 -24.840 1.00 53.78 90 ASP A N 1
ATOM 688 C CA . ASP A 1 90 ? 49.868 -2.429 -24.109 1.00 53.78 90 ASP A CA 1
ATOM 689 C C . ASP A 1 90 ? 49.639 -2.156 -22.614 1.00 53.78 90 ASP A C 1
ATOM 691 O O . ASP A 1 90 ? 50.052 -1.139 -22.059 1.00 53.78 90 ASP A O 1
ATOM 695 N N . LEU A 1 91 ? 48.865 -3.034 -21.973 1.00 54.25 91 LEU A N 1
ATOM 696 C CA . LEU A 1 91 ? 48.826 -3.157 -20.528 1.00 54.25 91 LEU A CA 1
ATOM 697 C C . LEU A 1 91 ? 50.015 -4.029 -20.154 1.00 54.25 91 LEU A C 1
ATOM 699 O O . LEU A 1 91 ? 49.988 -5.254 -20.291 1.00 54.25 91 LEU A O 1
ATOM 703 N N . GLY A 1 92 ? 51.076 -3.349 -19.727 1.00 48.72 92 GLY A N 1
ATOM 704 C CA . GLY A 1 92 ? 52.303 -3.955 -19.256 1.00 48.72 92 GLY A CA 1
ATOM 705 C C . GLY A 1 92 ? 52.039 -5.139 -18.329 1.00 48.72 92 GLY A C 1
ATOM 706 O O . GLY A 1 92 ? 51.284 -5.051 -17.370 1.00 48.72 92 GLY A O 1
ATOM 707 N N . GLN A 1 93 ? 52.669 -6.257 -18.672 1.00 59.41 93 GLN A N 1
ATOM 708 C CA . GLN A 1 93 ? 53.300 -7.231 -17.781 1.00 59.41 93 GLN A CA 1
ATOM 709 C C . GLN A 1 93 ? 52.850 -7.259 -16.302 1.00 59.41 93 GLN A C 1
ATOM 711 O O . GLN A 1 93 ? 53.691 -7.202 -15.407 1.00 59.41 93 GLN A O 1
ATOM 716 N N . ASN A 1 94 ? 51.570 -7.483 -16.006 1.00 54.03 94 ASN A N 1
ATOM 717 C CA . ASN A 1 94 ? 51.182 -7.955 -14.677 1.00 54.03 94 ASN A CA 1
ATOM 718 C C . ASN A 1 94 ? 51.337 -9.475 -14.645 1.00 54.03 94 ASN A C 1
ATOM 720 O O . ASN A 1 94 ? 50.415 -10.248 -14.897 1.00 54.03 94 ASN A O 1
ATOM 724 N N . ARG A 1 95 ? 52.583 -9.883 -14.382 1.00 51.78 95 ARG A N 1
ATOM 725 C CA . ARG A 1 95 ? 52.979 -11.245 -14.030 1.00 51.78 95 ARG A CA 1
ATOM 726 C C . ARG A 1 95 ? 52.067 -11.760 -12.914 1.00 51.78 95 ARG A C 1
ATOM 728 O O . ARG A 1 95 ? 52.061 -11.237 -11.806 1.00 51.78 95 ARG A O 1
ATOM 735 N N . MET A 1 96 ? 51.340 -12.817 -13.242 1.00 45.56 96 MET A N 1
ATOM 736 C CA . MET A 1 96 ? 50.589 -13.685 -12.346 1.00 45.56 96 MET A CA 1
ATOM 737 C C . MET A 1 96 ? 51.470 -14.126 -11.163 1.00 45.56 96 MET A C 1
ATOM 739 O O . MET A 1 96 ? 52.496 -14.778 -11.366 1.00 45.56 96 MET A O 1
ATOM 743 N N . VAL A 1 97 ? 51.078 -13.767 -9.938 1.00 51.62 97 VAL A N 1
ATOM 744 C CA . VAL A 1 97 ? 51.548 -14.420 -8.711 1.00 51.62 97 VAL A CA 1
ATOM 745 C C . VAL A 1 97 ? 50.353 -15.194 -8.173 1.00 51.62 97 VAL A C 1
ATOM 747 O O . VAL A 1 97 ? 49.417 -14.615 -7.632 1.00 51.62 97 VAL A O 1
ATOM 750 N N . VAL A 1 98 ? 50.359 -16.503 -8.415 1.00 53.25 98 VAL A N 1
ATOM 751 C CA . VAL A 1 98 ? 49.506 -17.455 -7.702 1.00 53.25 98 VAL A CA 1
ATOM 752 C C . VAL A 1 98 ? 50.095 -17.570 -6.299 1.00 53.25 98 VAL A C 1
ATOM 754 O O . VAL A 1 98 ? 51.181 -18.121 -6.135 1.00 53.25 98 VAL A O 1
ATOM 757 N N . GLY A 1 99 ? 49.424 -16.964 -5.322 1.00 47.00 99 GLY A N 1
ATOM 758 C CA . GLY A 1 99 ? 49.648 -17.210 -3.904 1.00 47.00 99 GLY A CA 1
ATOM 759 C C . GLY A 1 99 ? 48.596 -18.200 -3.431 1.00 47.00 99 GLY A C 1
ATOM 760 O O . GLY A 1 99 ? 47.433 -17.838 -3.291 1.00 47.00 99 GLY A O 1
ATOM 761 N N . ASP A 1 100 ? 49.015 -19.449 -3.287 1.00 59.34 100 ASP A N 1
ATOM 762 C CA . ASP A 1 100 ? 48.314 -20.490 -2.548 1.00 59.34 100 ASP A CA 1
ATOM 763 C C . ASP A 1 100 ? 48.524 -20.201 -1.055 1.00 59.34 100 ASP A C 1
ATOM 765 O O . ASP A 1 100 ? 49.667 -20.205 -0.595 1.00 59.34 100 ASP A O 1
ATOM 769 N N . ASP A 1 101 ? 47.458 -19.863 -0.330 1.00 66.44 101 ASP A N 1
ATOM 770 C CA . ASP A 1 101 ? 47.467 -19.839 1.135 1.00 66.44 101 ASP A CA 1
ATOM 771 C C . ASP A 1 101 ? 46.114 -20.339 1.648 1.00 66.44 101 ASP A C 1
ATOM 773 O O . ASP A 1 101 ? 45.195 -19.586 1.975 1.00 66.44 101 ASP A O 1
ATOM 777 N N . SER A 1 102 ? 45.968 -21.663 1.621 1.00 63.53 102 SER A N 1
ATOM 778 C CA . SER A 1 102 ? 45.031 -22.366 2.484 1.00 63.53 102 SER A CA 1
ATOM 779 C C . SER A 1 102 ? 45.476 -22.206 3.935 1.00 63.53 102 SER A C 1
ATOM 781 O O . SER A 1 102 ? 46.492 -22.772 4.329 1.00 63.53 102 SER A O 1
ATOM 783 N N . SER A 1 103 ? 44.664 -21.528 4.743 1.00 64.25 103 SER A N 1
ATOM 784 C CA . SER A 1 103 ? 44.626 -21.748 6.189 1.00 64.25 103 SER A CA 1
ATOM 785 C C . SER A 1 103 ? 43.180 -21.682 6.682 1.00 64.25 103 SER A C 1
ATOM 787 O O . SER A 1 103 ? 42.556 -20.626 6.751 1.00 64.25 103 SER A O 1
ATOM 789 N N . ASP A 1 104 ? 42.674 -22.887 6.911 1.00 68.75 104 ASP A N 1
ATOM 790 C CA . ASP A 1 104 ? 41.605 -23.297 7.817 1.00 68.75 104 ASP A CA 1
ATOM 791 C C . ASP A 1 104 ? 41.970 -22.865 9.250 1.00 68.75 104 ASP A C 1
ATOM 793 O O . ASP A 1 104 ? 43.106 -23.122 9.642 1.00 68.75 104 ASP A O 1
ATOM 797 N N . ASP A 1 105 ? 41.086 -22.175 9.984 1.00 62.09 105 ASP A N 1
ATOM 798 C CA . ASP A 1 105 ? 40.813 -22.494 11.400 1.00 62.09 105 ASP A CA 1
ATOM 799 C C . ASP A 1 105 ? 39.756 -21.578 12.044 1.00 62.09 105 ASP A C 1
ATOM 801 O O . ASP A 1 105 ? 39.922 -20.366 12.181 1.00 62.09 105 ASP A O 1
ATOM 805 N N . ASP A 1 106 ? 38.693 -22.253 12.466 1.00 61.59 106 ASP A N 1
ATOM 806 C CA . ASP A 1 106 ? 38.073 -22.221 13.785 1.00 61.59 106 ASP A CA 1
ATOM 807 C C . ASP A 1 106 ? 37.230 -21.047 14.314 1.00 61.59 106 ASP A C 1
ATOM 809 O O . ASP A 1 106 ? 37.624 -19.902 14.523 1.00 61.59 106 ASP A O 1
ATOM 813 N N . ASN A 1 107 ? 35.998 -21.459 14.624 1.00 60.72 107 ASN A N 1
ATOM 814 C CA . ASN A 1 107 ? 34.942 -20.764 15.331 1.00 60.72 107 ASN A CA 1
ATOM 815 C C . ASN A 1 107 ? 35.330 -20.550 16.800 1.00 60.72 107 ASN A C 1
ATOM 817 O O . ASN A 1 107 ? 35.587 -21.527 17.504 1.00 60.72 107 ASN A O 1
ATOM 821 N N . GLU A 1 108 ? 35.190 -19.328 17.312 1.00 63.97 108 GLU A N 1
ATOM 822 C CA . GLU A 1 108 ? 34.994 -19.128 18.746 1.00 63.97 108 GLU A CA 1
ATOM 823 C C . GLU A 1 108 ? 33.785 -18.226 18.994 1.00 63.97 108 GLU A C 1
ATOM 825 O O . GLU A 1 108 ? 33.623 -17.142 18.432 1.00 63.97 108 GLU A O 1
ATOM 830 N N . TYR A 1 109 ? 32.878 -18.777 19.792 1.00 61.59 109 TYR A N 1
ATOM 831 C CA . TYR A 1 109 ? 31.688 -18.144 20.315 1.00 61.59 109 TYR A CA 1
ATOM 832 C C . TYR A 1 109 ? 32.101 -17.045 21.294 1.00 61.59 109 TYR A C 1
ATOM 834 O O . TYR A 1 109 ? 32.359 -17.344 22.457 1.00 61.59 109 TYR A O 1
ATOM 842 N N . ASP A 1 110 ? 32.098 -15.786 20.868 1.00 61.22 110 ASP A N 1
ATOM 843 C CA . ASP A 1 110 ? 32.033 -14.687 21.829 1.00 61.22 110 ASP A CA 1
ATOM 844 C C . ASP A 1 110 ? 30.567 -14.484 22.231 1.00 61.22 110 ASP A C 1
ATOM 846 O O . ASP A 1 110 ? 29.741 -13.921 21.504 1.00 61.22 110 ASP A O 1
ATOM 850 N N . GLU A 1 111 ? 30.231 -15.035 23.397 1.00 63.03 111 GLU A N 1
ATOM 851 C CA . GLU A 1 111 ? 28.998 -14.733 24.114 1.00 63.03 111 GLU A CA 1
ATOM 852 C C . GLU A 1 111 ? 28.861 -13.214 24.349 1.00 63.03 111 GLU A C 1
ATOM 854 O O . GLU A 1 111 ? 29.851 -12.517 24.582 1.00 63.03 111 GLU A O 1
ATOM 859 N N . PRO A 1 112 ? 27.632 -12.666 24.344 1.00 59.28 112 PRO A N 1
ATOM 860 C CA . PRO A 1 112 ? 27.419 -11.253 24.626 1.00 59.28 112 PRO A CA 1
ATOM 861 C C . PRO A 1 112 ? 27.702 -10.948 26.107 1.00 59.28 112 PRO A C 1
ATOM 863 O O . PRO A 1 112 ? 26.918 -11.320 26.984 1.00 59.28 112 PRO A O 1
ATOM 866 N N . SER A 1 113 ? 28.789 -10.224 26.402 1.00 62.72 113 SER A N 1
ATOM 867 C CA . SER A 1 113 ? 29.038 -9.713 27.753 1.00 62.72 113 SER A CA 1
ATOM 868 C C . SER A 1 113 ? 28.033 -8.609 28.095 1.00 62.72 113 SER A C 1
ATOM 870 O O . SER A 1 113 ? 28.012 -7.541 27.481 1.00 62.72 113 SER A O 1
ATOM 872 N N . MET A 1 114 ? 27.191 -8.890 29.086 1.00 60.38 114 MET A N 1
ATOM 873 C CA . MET A 1 114 ? 26.332 -7.921 29.754 1.00 60.38 114 MET A CA 1
ATOM 874 C C . MET A 1 114 ? 27.142 -6.809 30.438 1.00 60.38 114 MET A C 1
ATOM 876 O O . MET A 1 114 ? 28.269 -7.040 30.857 1.00 60.38 114 MET A O 1
ATOM 880 N N . VAL A 1 115 ? 26.443 -5.692 30.657 1.00 60.97 115 VAL A N 1
ATOM 881 C CA . VAL A 1 115 ? 26.715 -4.558 31.557 1.00 60.97 115 VAL A CA 1
ATOM 882 C C . VAL A 1 115 ? 27.683 -3.482 31.054 1.00 60.97 115 VAL A C 1
ATOM 884 O O . VAL A 1 115 ? 28.882 -3.680 30.966 1.00 60.97 115 VAL A O 1
ATOM 887 N N . ASP A 1 116 ? 27.123 -2.309 30.761 1.00 51.69 116 ASP A N 1
ATOM 888 C CA . ASP A 1 116 ? 27.363 -1.132 31.599 1.00 51.69 116 ASP A CA 1
ATOM 889 C C . ASP A 1 116 ? 26.194 -0.147 31.423 1.00 51.69 116 ASP A C 1
ATOM 891 O O . ASP A 1 116 ? 26.008 0.479 30.378 1.00 51.69 116 ASP A O 1
ATOM 895 N N . ASP A 1 117 ? 25.363 -0.056 32.463 1.00 56.88 117 ASP A N 1
ATOM 896 C CA . ASP A 1 117 ? 24.442 1.058 32.686 1.00 56.88 117 ASP A CA 1
ATOM 897 C C . ASP A 1 117 ? 25.275 2.283 33.099 1.00 56.88 117 ASP A C 1
ATOM 899 O O . ASP A 1 117 ? 25.494 2.529 34.285 1.00 56.88 117 ASP A O 1
ATOM 903 N N . GLU A 1 118 ? 25.738 3.069 32.128 1.00 54.81 118 GLU A N 1
ATOM 904 C CA . GLU A 1 118 ? 26.291 4.401 32.387 1.00 54.81 118 GLU A CA 1
ATOM 905 C C . GLU A 1 118 ? 25.213 5.451 32.084 1.00 54.81 118 GLU A C 1
ATOM 907 O O . GLU A 1 118 ? 24.845 5.718 30.935 1.00 54.81 118 GLU A O 1
ATOM 912 N N . ALA A 1 119 ? 24.695 6.063 33.149 1.00 56.41 119 ALA A N 1
ATOM 913 C CA . ALA A 1 119 ? 23.839 7.239 33.102 1.00 56.41 119 ALA A CA 1
ATOM 914 C C . ALA A 1 119 ? 24.631 8.455 32.579 1.00 56.41 119 ALA A C 1
ATOM 916 O O . ALA A 1 119 ? 25.130 9.281 33.343 1.00 56.41 119 ALA A O 1
ATOM 917 N N . GLY A 1 120 ? 24.735 8.561 31.254 1.00 51.88 120 GLY A N 1
ATOM 918 C CA . GLY A 1 120 ? 25.335 9.685 30.540 1.00 51.88 120 GLY A CA 1
ATOM 919 C C . GLY A 1 120 ? 24.363 10.853 30.364 1.00 51.88 120 GLY A C 1
ATOM 920 O O . GLY A 1 120 ? 23.306 10.714 29.757 1.00 51.88 120 GLY A O 1
ATOM 921 N N . SER A 1 121 ? 24.743 11.986 30.952 1.00 51.19 121 SER A N 1
ATOM 922 C CA . SER A 1 121 ? 24.306 13.371 30.720 1.00 51.19 121 SER A CA 1
ATOM 923 C C . SER A 1 121 ? 23.095 13.627 29.807 1.00 51.19 121 SER A C 1
ATOM 925 O O . SER A 1 121 ? 23.108 13.401 28.601 1.00 51.19 121 SER A O 1
ATOM 9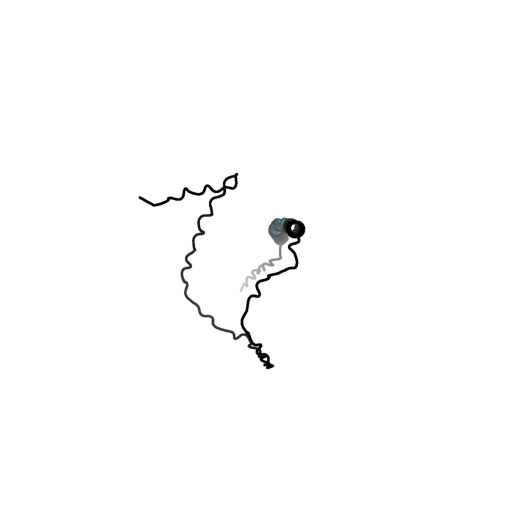27 N N . ALA A 1 122 ? 22.093 14.310 30.373 1.00 55.47 122 ALA A N 1
ATOM 928 C CA . ALA A 1 122 ? 21.082 15.057 29.632 1.00 55.47 122 ALA A CA 1
ATOM 929 C C . ALA A 1 122 ? 21.730 16.203 28.827 1.00 55.47 122 ALA A C 1
ATOM 931 O O . ALA A 1 122 ? 21.682 17.381 29.193 1.00 55.47 122 ALA A O 1
ATOM 932 N N . GLU A 1 123 ? 22.348 15.862 27.705 1.00 56.06 123 GLU A N 1
ATOM 933 C CA . GLU A 1 123 ? 22.710 16.800 26.660 1.00 56.06 123 GLU A CA 1
ATOM 934 C C . GLU A 1 123 ? 21.438 17.153 25.895 1.00 56.06 123 GLU A C 1
ATOM 936 O O . GLU A 1 123 ? 21.034 16.469 24.966 1.00 56.06 123 GLU A O 1
ATOM 941 N N . LYS A 1 124 ? 20.764 18.215 26.360 1.00 53.84 124 LYS A N 1
ATOM 942 C CA . LYS A 1 124 ? 20.121 19.261 25.540 1.00 53.84 124 LYS A CA 1
ATOM 943 C C . LYS A 1 124 ? 20.187 18.958 24.035 1.00 53.84 124 LYS A C 1
ATOM 945 O O . LYS A 1 124 ? 21.037 19.487 23.321 1.00 53.84 124 LYS A O 1
ATOM 950 N N . MET A 1 125 ? 19.268 18.109 23.579 1.00 57.59 125 MET A N 1
ATOM 951 C CA . MET A 1 125 ? 19.072 17.823 22.167 1.00 57.59 125 MET A CA 1
ATOM 952 C C . MET A 1 125 ? 18.542 19.104 21.535 1.00 57.59 125 MET A C 1
ATOM 954 O O . MET A 1 125 ? 17.393 19.490 21.754 1.00 57.59 125 MET A O 1
ATOM 958 N N . VAL A 1 126 ? 19.409 19.807 20.809 1.00 59.75 126 VAL A N 1
ATOM 959 C CA . VAL A 1 126 ? 18.988 20.852 19.881 1.00 59.75 126 VAL A CA 1
ATOM 960 C C . VAL A 1 126 ? 18.078 20.160 18.876 1.00 59.75 126 VAL A C 1
ATOM 962 O O . VAL A 1 126 ? 18.531 19.383 18.042 1.00 59.75 126 VAL A O 1
ATOM 965 N N . VAL A 1 127 ? 16.774 20.385 19.022 1.00 62.03 127 VAL A N 1
ATOM 966 C CA . VAL A 1 127 ? 15.801 20.082 17.981 1.00 62.03 127 VAL A CA 1
ATOM 967 C C . VAL A 1 127 ? 16.202 20.956 16.804 1.00 62.03 127 VAL A C 1
ATOM 969 O O . VAL A 1 127 ? 16.000 22.169 16.843 1.00 62.03 127 VAL A O 1
ATOM 972 N N . ASP A 1 128 ? 16.823 20.354 15.791 1.00 63.44 128 ASP A N 1
ATOM 973 C CA . ASP A 1 128 ? 16.900 20.968 14.473 1.00 63.44 128 ASP A CA 1
ATOM 974 C C . ASP A 1 128 ? 15.452 21.227 14.053 1.00 63.44 128 ASP A C 1
ATOM 976 O O . ASP A 1 128 ? 14.702 20.301 13.725 1.00 63.44 128 ASP A O 1
ATOM 980 N N . GLU A 1 129 ? 15.028 22.489 14.138 1.00 64.44 129 GLU A N 1
ATOM 981 C CA . GLU A 1 129 ? 13.763 22.928 13.570 1.00 64.44 129 GLU A CA 1
ATOM 982 C C . GLU A 1 129 ? 13.711 22.411 12.125 1.00 64.44 129 GLU A C 1
ATOM 984 O O . GLU A 1 129 ? 14.679 22.590 11.371 1.00 64.44 129 GLU A O 1
ATOM 989 N N . PRO A 1 130 ? 12.632 21.719 11.714 1.00 64.44 130 PRO A N 1
ATOM 990 C CA . PRO A 1 130 ? 12.554 21.188 10.369 1.00 64.44 130 PRO A CA 1
ATOM 991 C C . PRO A 1 130 ? 12.705 22.351 9.390 1.00 64.44 130 PRO A C 1
ATOM 993 O O . PRO A 1 130 ? 11.907 23.290 9.392 1.00 64.44 130 PRO A O 1
ATOM 996 N N . LYS A 1 131 ? 13.7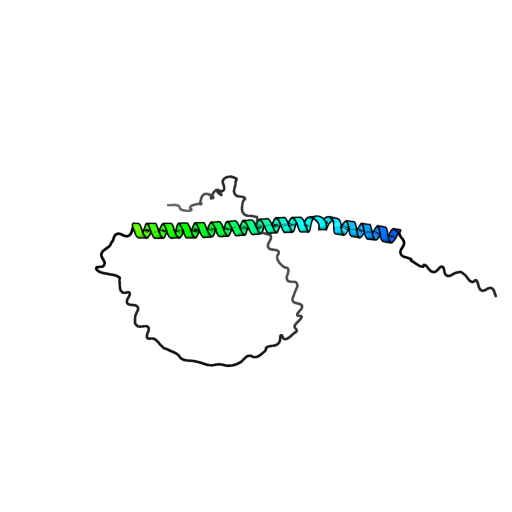66 22.286 8.573 1.00 62.72 131 LYS A N 1
ATOM 997 C CA . LYS A 1 131 ? 14.064 23.246 7.502 1.00 62.72 131 LYS A CA 1
ATOM 998 C C . LYS A 1 131 ? 12.755 23.605 6.786 1.00 62.72 131 LYS A C 1
ATOM 1000 O O . LYS A 1 131 ? 12.037 22.673 6.408 1.00 62.72 131 LYS A O 1
ATOM 1005 N N . PRO A 1 132 ? 12.430 24.899 6.583 1.00 61.88 132 PRO A N 1
ATOM 1006 C CA . PRO A 1 132 ? 11.197 25.277 5.910 1.00 61.88 132 PRO A CA 1
ATOM 1007 C C . PRO A 1 132 ? 11.114 24.543 4.573 1.00 61.88 132 PRO A C 1
ATOM 1009 O O . PRO A 1 132 ? 12.074 24.525 3.794 1.00 61.88 132 PRO A O 1
ATOM 1012 N N . SER A 1 133 ? 9.982 23.862 4.390 1.00 61.19 133 SER A N 1
ATOM 1013 C CA . SER A 1 133 ? 9.712 22.973 3.267 1.00 61.19 133 SER A CA 1
ATOM 1014 C C . SER A 1 133 ? 10.052 23.659 1.948 1.00 61.19 133 SER A C 1
ATOM 1016 O O . SER A 1 133 ? 9.813 24.856 1.772 1.00 61.19 133 SER A O 1
ATOM 1018 N N . LYS A 1 134 ? 10.633 22.887 1.025 1.00 62.69 134 LYS A N 1
ATOM 1019 C CA . LYS A 1 134 ? 10.915 23.324 -0.347 1.00 62.69 134 LYS A CA 1
ATOM 1020 C C . LYS A 1 134 ? 9.663 24.022 -0.910 1.00 62.69 134 LYS A C 1
ATOM 1022 O O . LYS A 1 134 ? 8.560 23.534 -0.655 1.00 62.69 134 LYS A O 1
ATOM 1027 N N . PRO A 1 135 ? 9.808 25.137 -1.650 1.00 62.41 135 PRO A N 1
ATOM 1028 C CA . PRO A 1 135 ? 8.658 25.829 -2.215 1.00 62.41 135 PRO A CA 1
ATOM 1029 C C . PRO A 1 135 ? 7.852 24.852 -3.070 1.00 62.41 135 PRO A C 1
ATOM 1031 O O . PRO A 1 135 ? 8.422 24.089 -3.856 1.00 62.41 135 PRO A O 1
ATOM 1034 N N . ILE A 1 136 ? 6.538 24.854 -2.856 1.00 57.97 136 ILE A N 1
ATOM 1035 C CA . ILE A 1 13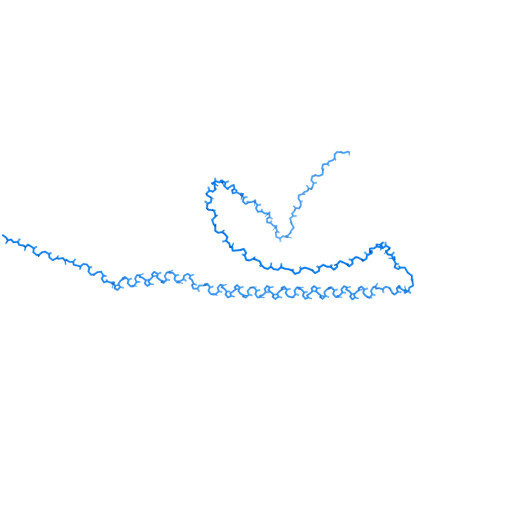6 ? 5.585 24.050 -3.617 1.00 57.97 136 ILE A CA 1
ATOM 1036 C C . ILE A 1 136 ? 5.752 24.462 -5.087 1.00 57.97 136 ILE A C 1
ATOM 1038 O O . ILE A 1 136 ? 5.663 25.655 -5.374 1.00 57.97 136 ILE A O 1
ATOM 1042 N N . PRO A 1 137 ? 6.062 23.533 -6.006 1.00 58.56 137 PRO A N 1
ATOM 1043 C CA . PRO A 1 137 ? 6.088 23.855 -7.424 1.00 58.56 137 PRO A CA 1
ATOM 1044 C C . PRO A 1 137 ? 4.684 24.298 -7.837 1.00 58.56 137 PRO A C 1
ATOM 1046 O O . PRO A 1 137 ? 3.715 23.592 -7.551 1.00 58.56 137 PRO A O 1
ATOM 1049 N N . ASP A 1 138 ? 4.570 25.457 -8.482 1.00 63.66 138 ASP A N 1
ATOM 1050 C CA . ASP A 1 138 ? 3.291 25.930 -9.014 1.00 63.66 138 ASP A CA 1
ATOM 1051 C C . ASP A 1 138 ? 2.739 24.943 -10.059 1.00 63.66 138 ASP A C 1
ATOM 1053 O O . ASP A 1 138 ? 3.463 24.071 -10.544 1.00 63.66 138 ASP A O 1
ATOM 1057 N N . ALA A 1 139 ? 1.454 25.079 -10.405 1.00 57.00 139 ALA A N 1
ATOM 1058 C CA . ALA A 1 139 ? 0.663 24.124 -11.197 1.00 57.00 139 ALA A CA 1
ATOM 1059 C C . ALA A 1 139 ? 1.268 23.687 -12.551 1.00 57.00 139 ALA A C 1
ATOM 1061 O O . ALA A 1 139 ? 0.838 22.679 -13.106 1.00 57.00 139 ALA A O 1
ATOM 1062 N N . ASP A 1 140 ? 2.287 24.388 -13.048 1.00 68.12 140 ASP A N 1
ATOM 1063 C CA . ASP A 1 140 ? 3.008 24.047 -14.272 1.00 68.12 140 ASP A CA 1
ATOM 1064 C C . ASP A 1 140 ? 4.320 23.273 -14.036 1.00 68.12 140 ASP A C 1
ATOM 1066 O O . ASP A 1 140 ? 4.987 22.915 -14.997 1.00 68.12 140 ASP A O 1
ATOM 1070 N N . GLY A 1 141 ? 4.718 22.969 -12.794 1.00 62.34 141 GLY A N 1
ATOM 1071 C CA . GLY A 1 141 ? 5.858 22.095 -12.470 1.00 62.34 141 GLY A CA 1
ATOM 1072 C C . GLY A 1 141 ? 7.257 22.694 -12.684 1.00 62.34 141 GLY A C 1
ATOM 1073 O O . GLY A 1 141 ? 8.253 22.001 -12.473 1.00 62.34 141 GLY A O 1
ATOM 1074 N N . TRP A 1 142 ? 7.370 23.969 -13.064 1.00 60.75 142 TRP A N 1
ATOM 1075 C CA . TRP A 1 142 ? 8.653 24.660 -13.227 1.00 60.75 142 TRP A CA 1
ATOM 1076 C C . TRP A 1 142 ? 8.858 25.630 -12.067 1.00 60.75 142 TRP A C 1
ATOM 1078 O O . TRP A 1 142 ? 8.154 26.629 -11.941 1.00 60.75 142 TRP A O 1
ATOM 1088 N N . THR A 1 143 ? 9.848 25.364 -11.214 1.00 63.47 143 THR A N 1
ATOM 1089 C CA . THR A 1 143 ? 10.302 26.369 -10.252 1.00 63.47 143 THR A CA 1
ATOM 1090 C C . THR A 1 143 ? 10.988 27.494 -11.024 1.00 63.47 143 THR A C 1
ATOM 1092 O O . THR A 1 143 ? 11.907 27.267 -11.813 1.00 63.47 143 THR A O 1
ATOM 1095 N N . VAL A 1 144 ? 10.525 28.730 -10.827 1.00 61.78 144 VAL A N 1
ATOM 1096 C CA . VAL A 1 144 ? 11.169 29.916 -11.398 1.00 61.78 144 VAL A CA 1
ATOM 1097 C C . VAL A 1 144 ? 12.584 29.994 -10.833 1.00 61.78 144 VAL A C 1
ATOM 1099 O O . VAL A 1 144 ? 12.785 30.295 -9.656 1.00 61.78 144 VAL A O 1
ATOM 1102 N N . VAL A 1 145 ? 13.578 29.692 -11.669 1.00 67.88 145 VAL A N 1
ATOM 1103 C CA . VAL A 1 145 ? 14.995 29.835 -11.328 1.00 67.88 145 VAL A CA 1
ATOM 1104 C C . VAL A 1 145 ? 15.246 31.314 -11.020 1.00 67.88 145 VAL A C 1
ATOM 1106 O O . VAL A 1 145 ? 15.067 32.147 -11.914 1.00 67.88 145 VAL A O 1
ATOM 1109 N N . PRO A 1 146 ? 15.665 31.684 -9.792 1.00 63.66 146 PRO A N 1
ATOM 1110 C CA . PRO A 1 146 ? 15.999 33.066 -9.495 1.00 63.66 146 PRO A CA 1
ATOM 1111 C C . PRO A 1 146 ? 17.097 33.532 -10.457 1.00 63.66 146 PRO A C 1
ATOM 1113 O O . PRO A 1 146 ? 18.071 32.795 -10.658 1.00 63.66 146 PRO A O 1
ATOM 1116 N N . PRO A 1 147 ? 16.985 34.732 -11.054 1.00 66.62 147 PRO A N 1
ATOM 1117 C CA . PRO A 1 147 ? 18.000 35.233 -11.966 1.00 66.62 147 PRO A CA 1
ATOM 1118 C C . PRO A 1 147 ? 19.357 35.220 -11.260 1.00 66.62 147 PRO A C 1
ATOM 1120 O O . PRO A 1 147 ? 19.549 35.859 -10.221 1.00 66.62 147 PRO A O 1
ATOM 1123 N N . ARG A 1 148 ? 20.300 34.447 -11.813 1.00 66.06 148 ARG A N 1
ATOM 1124 C CA . ARG A 1 148 ? 21.675 34.366 -11.317 1.00 66.06 148 ARG A CA 1
ATOM 1125 C C . ARG A 1 148 ? 22.251 35.779 -11.316 1.00 66.06 148 ARG A C 1
ATOM 1127 O O . ARG A 1 148 ? 22.546 36.331 -12.373 1.00 66.06 148 ARG A O 1
ATOM 1134 N N . ARG A 1 149 ? 22.418 36.367 -10.127 1.00 66.12 149 ARG A N 1
ATOM 1135 C CA . ARG A 1 149 ? 23.199 37.593 -9.923 1.00 66.12 149 ARG A CA 1
ATOM 1136 C C . ARG A 1 149 ? 24.645 37.321 -10.347 1.00 66.12 149 ARG A C 1
ATOM 1138 O O . ARG A 1 149 ? 25.475 36.894 -9.550 1.00 66.12 149 ARG A O 1
ATOM 1145 N N . GLY A 1 150 ? 24.926 37.560 -11.623 1.00 56.25 150 GLY A N 1
ATOM 1146 C CA . GLY A 1 150 ? 26.264 37.623 -12.188 1.00 56.25 150 GLY A CA 1
ATOM 1147 C C . GLY A 1 150 ? 26.942 38.919 -11.766 1.00 56.25 150 GLY A C 1
ATOM 1148 O O . GLY A 1 150 ? 26.687 39.987 -12.311 1.00 56.25 150 GLY A O 1
ATOM 1149 N N . ARG A 1 151 ? 27.792 38.800 -10.752 1.00 61.50 151 ARG A N 1
ATOM 1150 C CA . ARG A 1 151 ? 28.838 39.745 -10.357 1.00 61.50 151 ARG A CA 1
ATOM 1151 C C . ARG A 1 151 ? 29.865 39.866 -11.490 1.00 61.50 151 ARG A C 1
ATOM 1153 O O . ARG A 1 151 ? 30.449 38.856 -11.861 1.00 61.50 151 ARG A O 1
ATOM 1160 N N . GLY A 1 152 ? 30.163 41.081 -11.949 1.00 51.78 152 GLY A N 1
ATOM 1161 C CA . GLY A 1 152 ? 31.350 41.329 -12.775 1.00 51.78 152 GLY A CA 1
ATOM 1162 C C . GLY A 1 152 ? 31.330 42.676 -13.483 1.00 51.78 152 GLY A C 1
ATOM 1163 O O . GLY A 1 152 ? 30.696 42.816 -14.516 1.00 51.78 152 GLY A O 1
ATOM 1164 N N . LYS A 1 153 ? 32.020 43.660 -12.901 1.00 55.22 153 LYS A N 1
ATOM 1165 C CA . LYS A 1 153 ? 32.479 44.864 -13.596 1.00 55.22 153 LYS A CA 1
ATOM 1166 C C . LYS A 1 153 ? 33.636 44.470 -14.516 1.00 55.22 153 LYS A C 1
ATOM 1168 O O . LYS A 1 153 ? 34.621 43.937 -14.003 1.00 55.22 153 LYS A O 1
ATOM 1173 N N . ASN A 1 154 ? 33.544 44.817 -15.791 1.00 48.84 154 ASN A N 1
ATOM 1174 C CA . ASN A 1 154 ? 34.656 45.246 -16.637 1.00 48.84 154 ASN A CA 1
ATOM 1175 C C . ASN A 1 154 ? 34.105 46.032 -17.825 1.00 48.84 154 ASN A C 1
ATOM 1177 O O . ASN A 1 154 ? 33.227 45.502 -18.532 1.00 48.84 154 ASN A O 1
#

Radius of gyration: 39.52 Å; chains: 1; bounding box: 79×68×124 Å

Organism: Zizania palustris (NCBI:txid103762)

Secondary structure (DSSP, 8-state):
----------------HHHHHHHHHHHHHHHGGGTTHHHHHHHHHHHHHHHHHHHHHHHHHHHHHHHHHHHHHHHT-----S-S-----------------------------------------------PPPPPPPTTS---PPP-------

Foldseek 3Di:
DDDPPDDPPPPPVDCDPVNVVVVVVVVCVVVVVVVCVVVVVVVVVVVVVVVVVVVVVVVVVVVVVVVVVVVVVVVVDDPPDPDDDDPPPCPDDPDDDDDDDDDDDDDDDPDDDDDDPDPDDPPDPPPPDPDPDDPDQPPVRDDDDPPPPDDDDD

pLDDT: mean 71.83, std 19.41, range [43.09, 98.38]

Sequence (154 aa):
MSLASGVRSGSDEGVTLADVVQRLKAIEDIVRPLQPIPDALNALEDTVRDQGQQQVALNLALTRMEKQILDQQALNWPAQDLGQNWPTQDLGQNRMVVGDDSSDDDNEYDEPSMVDDEAGSAEKMVVDEPKPSKPIPDADGWTVVPPRRGRGKN

=== Feature glossary ===
A reading guide for the features in this record.

Start from the sequence.

  · This is the polypeptide sequence — one letter per residue, N-terminus first. Length ranges from a few dozen residues for small domains to over a thousand for large multi-domain proteins.

Fold it, and you get atomic coordinates and the backbone conformation that goes with them.

  · Structure coordinates are given as an mmCIF _atom_site loop: one row per atom with element, residue name, chain id, sequence number, and x/y/z position in Å. Only the four main-chain atoms per residue are included here; side chains are omitted to keep the record compact.

  · Backbone dihedral angles. Every residue except chain termini has a φ (preceding-C → N → Cα → C) and a ψ (N → Cα → C → next-N). They are reported in degrees following the IUPAC sign convention. Secondary structure is essentially a statement about which (φ, ψ) basin each residue occupies.

  · The SS8 string is DSSP's per-residue secondary-structure call. α-helix (H) means an i→i+4 H-bond ladder; β-strand (E) means the residue participates in a β-sheet; 3₁₀ (G) and π (I) are tighter and wider helices; T/S are turns/bends; '-' is loop.

  · SS3 is a coarse helix/strand/coil call (letters a/b/c) made by the P-SEA algorithm from inter-Cα distances and dihedrals. It is less detailed than DSSP but needs only Cα positions.

Summarize the fold with a handful of shape descriptors and a per-residue structural alphabet.

  · Radius of gyration (Rg) is the root-mean-square distance of Cα atoms from their centroid — a single number for overall size and compactness. A globular domain of N residues has Rg ≈ 2.2·N^0.38 Å; an extended or disordered chain has a much larger Rg. The Cα contact count is the number of residue pairs whose Cα atoms are within 8 Å and are more than four positions apart in sequence — a standard proxy for tertiary packing density. The bounding box is the smallest axis-aligned box enclosing all Cα atoms.

  · The Foldseek 3Di string encodes local tertiary geometry as a 20-letter alphabet — one character per residue — derived from the relative positions of nearby Cα atoms. Unlike the amino-acid sequence, 3Di is a direct function of the 3D structure, so two proteins with the same fold have similar 3Di strings even at low sequence identity.

  · Solvent-accessible surface area (SASA) is the area in Å² traced out by the centre of a 1.4 Å probe sphere (a water molecule) rolled over the protein's van der Waals surface (Shrake–Rupley / Lee–Richards construction). Buried residues have near-zero SASA; fully exposed residues can exceed 200 Å². The total SASA scales roughly with the number of surface residues.

Ask how reliable the model is.

  · pLDDT (predicted Local Distance Difference Test) is AlphaFold's per-residue confidence score, ranging from 0 to 100. Values above 90 indicate high confidence (typically well-packed cores); 70–90 is confident; 50–70 low confidence; below 50 usually means the region is disordered or the prediction is unreliable there. AlphaFold stores pLDDT in the mmCIF B-factor column.

  · B-factor (Debye–Waller factor) reflects atomic displacement in the crystal lattice. It is an experimental observable (units Å²), not a prediction; low values mean the atom is pinned down, high values mean it moves or is heterogeneous across the crystal.

  · Predicted Aligned Error (PAE) is an AlphaFold confidence matrix: entry (i, j) is the expected error in the position of residue j, in ångströms, when the prediction is superimposed on the true structure at residue i. Low PAE within a block of residues means that block is internally rigid and well-predicted; high PAE between two blocks means their relative placement is uncertain even if each block individually is confident.

Place it in context: what it resembles, what it is annotated as, and how it looks.

  · Nearest PDB neighbors are the top structural matches found by Foldseek when searching this structure against the entire Protein Data Bank. Each hit reports a TM-score (0 to 1; >0.5 almost always implies the same fold) and an E-value. These are *structural* homologs — they may share no detectable sequence similarity.

  · Functional annotations link the protein to curated databases. InterPro entries identify conserved domains and families by matching the sequence against member-database signatures (Pfam, PROSITE, CDD, …). Gene Ontology (GO) terms describe molecular function, biological process, and cellular component in a controlled vocabulary. CATH places the structure in a hierarchical fold classification (Class/Architecture/Topology/Homologous-superfamily). The organism is the source species.

  · Three diagnostic plots accompany the record. The Cα contact map visualizes the tertiary structure as a 2D adjacency matrix (8 Å cutoff, sequence-local contacts suppressed). The Ramachandran plot shows the distribution of backbone (φ, ψ) torsions, with points in the α and β basins reflecting secondary structure content. The PAE plot shows AlphaFold's inter-residue confidence as a color matrix.

  · Six rendered views show the 3D structure from the faces of a cube — i.e. along ±x, ±y, ±z. Rendering representation is drawn randomly per protein from cartoon (secondary-structure ribbons), sticks (backbone bonds), or molecular surface; coloring is either N→C rainbow (blue at the N-terminus through red at the C-terminus) or one color per chain.